Protein AF-J3J836-F1 (afdb_monomer)

Solvent-accessible surface area (backbone atoms only — not comparable to full-atom values): 7538 Å² total; per-residue (Å²): 138,80,75,76,86,68,58,100,62,62,42,84,45,78,67,36,64,58,64,63,92,64,65,77,96,60,75,81,66,76,96,48,50,70,42,76,48,78,46,78,50,77,45,78,44,78,44,99,82,79,45,76,41,80,24,44,34,39,40,37,41,39,30,57,30,91,94,30,63,83,68,48,63,71,52,43,42,52,49,26,51,67,76,47,48,53,73,49,100,42,47,51,72,51,37,34,29,35,97,74,26,31,44,36,43,36,39,25,36,83,90,53,75,88,81,88,75,60,76,52,102,87,89

Nearest PDB structures (foldseek):
  6pkh-assembly1_A-2  TM=4.646E-01  e=4.963E-01  Danio rerio
  5mtw-assembly1_D  TM=1.611E-01  e=7.284E-01  Mycobacterium tuberculosis H37Rv
  8et2-assembly1_A  TM=2.670E-01  e=6.527E+00  Homo sapiens
  6cb8-assembly1_A  TM=1.804E-01  e=6.895E+00  Mus musculus
  7nyd-assembly1_H  TM=1.433E-01  e=9.581E+00  Homo sapiens

pLDDT: mean 78.89, std 15.72, range [28.42, 95.5]

Mean predicted aligned error: 8.15 Å

Foldseek 3Di:
DDDPPPDPFKDWADAAADADPAADPDDQQPPWDKDKDKDWDWDWDQDPVSDTDTWIKIKMWIAGDVVGDFQDSVSLNVVRNHFPYHDDPQKDKIWIQGRGGIMIMITGHDPDDDDDDDRDPVD

Radius of gyration: 15.46 Å; Cα contacts (8 Å, |Δi|>4): 206; chains: 1; bounding box: 34×39×37 Å

Secondary structure (DSSP, 8-state):
-------TT-EEEPPPSS--SS--SS-SSTT--EEEEEEEEEEEEE-TTS-EEEEEEEEEEEEEPTTPPPPPHHHHHHHHHHH----BTTEEEEEEEETTEEEEEEEE-TT--------STT-

Sequence (123 aa):
MALPAHAVDEEPISLPQTAPSQAPSTGFLPGHILNISARLDRTTYETGDDEIEWVTHYYVFVWKGPYGAEITRDDCQQIANTFWAGSADTYTASAVYDLSGCSFDAYYLKDAQHAFYSLDESG

Structure (mmCIF, N/CA/C/O backbone):
data_AF-J3J836-F1
#
_entry.id   AF-J3J836-F1
#
loop_
_atom_site.group_PDB
_atom_site.id
_atom_site.type_symbol
_atom_site.label_atom_id
_atom_site.label_alt_id
_atom_site.label_comp_id
_atom_site.label_asym_id
_atom_site.label_entity_id
_atom_site.label_seq_id
_atom_site.pdbx_PDB_ins_code
_atom_site.Cartn_x
_atom_site.Cartn_y
_atom_site.Cartn_z
_atom_site.occupancy
_atom_site.B_iso_or_equiv
_atom_site.auth_seq_id
_atom_site.auth_comp_id
_atom_site.auth_asym_id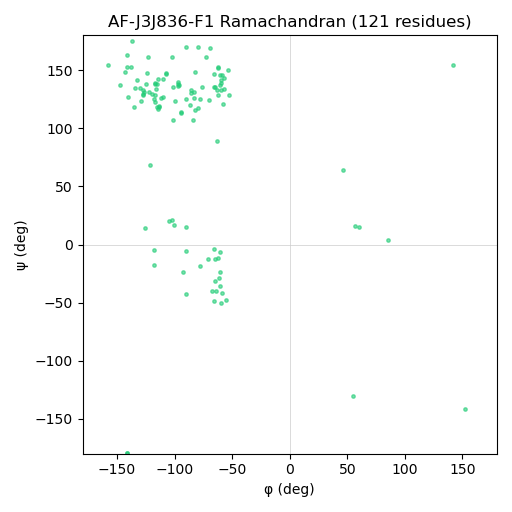
_atom_site.auth_atom_id
_atom_site.pdbx_PDB_model_num
ATOM 1 N N . MET A 1 1 ? 21.244 12.467 -8.783 1.00 30.69 1 MET A N 1
ATOM 2 C CA . MET A 1 1 ? 20.303 11.612 -8.037 1.00 30.69 1 MET A CA 1
ATOM 3 C C . MET A 1 1 ? 19.428 12.526 -7.200 1.00 30.69 1 MET A C 1
ATOM 5 O O . MET A 1 1 ? 19.899 13.038 -6.192 1.00 30.69 1 MET A O 1
ATOM 9 N N . ALA A 1 2 ? 18.228 12.843 -7.679 1.00 28.42 2 ALA A N 1
ATOM 10 C CA . ALA A 1 2 ? 17.228 13.528 -6.871 1.00 28.42 2 ALA A CA 1
ATOM 11 C C . ALA A 1 2 ? 16.337 12.434 -6.283 1.00 28.42 2 ALA A C 1
ATOM 13 O O . ALA A 1 2 ? 15.697 11.705 -7.033 1.00 28.42 2 ALA A O 1
ATOM 14 N N . LEU A 1 3 ? 16.366 12.270 -4.960 1.00 37.69 3 LEU A N 1
ATOM 15 C CA . LEU A 1 3 ? 15.310 11.533 -4.271 1.00 37.69 3 LEU A CA 1
ATOM 16 C C . LEU A 1 3 ? 13.978 12.241 -4.575 1.00 37.69 3 LEU A C 1
ATOM 18 O O . LEU A 1 3 ? 13.986 13.474 -4.703 1.00 37.69 3 LEU A O 1
ATOM 22 N N . PRO A 1 4 ? 12.853 11.511 -4.691 1.00 44.16 4 PRO A N 1
ATOM 23 C CA . PRO A 1 4 ? 11.551 12.153 -4.753 1.00 44.16 4 PRO A CA 1
ATOM 24 C C . PRO A 1 4 ? 11.417 13.084 -3.547 1.00 44.16 4 PRO A C 1
ATOM 26 O O . PRO A 1 4 ? 12.024 12.847 -2.498 1.00 44.16 4 PRO A O 1
ATOM 29 N N . ALA A 1 5 ? 10.663 14.168 -3.702 1.00 40.00 5 ALA A N 1
ATOM 30 C CA . ALA A 1 5 ? 10.348 15.053 -2.593 1.00 40.00 5 ALA A CA 1
ATOM 31 C C . ALA A 1 5 ? 9.536 14.265 -1.556 1.00 40.00 5 ALA A C 1
ATOM 33 O O . ALA A 1 5 ? 8.314 14.225 -1.638 1.00 40.00 5 ALA A O 1
ATOM 34 N N . HIS A 1 6 ? 10.228 13.616 -0.620 1.00 50.88 6 HIS A N 1
ATOM 35 C CA . HIS A 1 6 ? 9.617 13.010 0.548 1.00 50.88 6 HIS A CA 1
ATOM 36 C C . HIS A 1 6 ? 8.882 14.122 1.284 1.00 50.88 6 HIS A C 1
ATOM 38 O O . HIS A 1 6 ? 9.489 15.139 1.651 1.00 50.88 6 HIS A O 1
ATOM 44 N N . ALA A 1 7 ? 7.573 13.961 1.465 1.00 53.94 7 ALA A N 1
ATOM 45 C CA . ALA A 1 7 ? 6.886 14.785 2.441 1.00 53.94 7 ALA A CA 1
ATOM 46 C C . ALA A 1 7 ? 7.583 14.558 3.794 1.00 53.94 7 ALA A C 1
ATOM 48 O O . ALA A 1 7 ? 8.066 13.464 4.077 1.00 53.94 7 ALA A O 1
ATOM 49 N N . VAL A 1 8 ? 7.704 15.609 4.607 1.00 55.53 8 VAL A N 1
ATOM 50 C CA . VAL A 1 8 ? 8.588 15.662 5.793 1.00 55.53 8 VAL A CA 1
ATOM 51 C C . VAL A 1 8 ? 8.259 14.591 6.860 1.00 55.53 8 VAL A C 1
ATOM 53 O O . VAL A 1 8 ? 9.041 14.400 7.785 1.00 55.53 8 VAL A O 1
ATOM 56 N N . ASP A 1 9 ? 7.175 13.833 6.679 1.00 75.25 9 ASP A N 1
ATOM 57 C CA . ASP A 1 9 ? 6.664 12.808 7.591 1.00 75.25 9 ASP A CA 1
ATOM 58 C C . ASP A 1 9 ? 6.460 11.422 6.930 1.00 75.25 9 ASP A C 1
ATOM 60 O O . ASP A 1 9 ? 5.783 10.569 7.500 1.00 75.25 9 ASP A O 1
ATOM 64 N N . GLU A 1 10 ? 7.018 11.181 5.735 1.00 85.12 10 GLU A N 1
ATOM 65 C CA . GLU A 1 10 ? 6.971 9.869 5.070 1.00 85.12 10 GLU A CA 1
ATOM 66 C C . GLU A 1 10 ? 8.123 8.966 5.523 1.00 85.12 10 GLU A C 1
ATOM 68 O O . GLU A 1 10 ? 9.300 9.262 5.297 1.00 85.12 10 GLU A O 1
ATOM 73 N N . GLU A 1 11 ? 7.790 7.817 6.110 1.00 92.25 11 GLU A N 1
ATOM 74 C CA . GLU A 1 11 ? 8.760 6.814 6.531 1.00 92.25 11 GLU A CA 1
ATOM 75 C C . GLU A 1 11 ? 8.626 5.515 5.714 1.00 92.25 11 GLU A C 1
ATOM 77 O O . GLU A 1 11 ? 7.589 4.846 5.775 1.00 92.25 11 GLU A O 1
ATOM 82 N N . PRO A 1 12 ? 9.677 5.095 4.981 1.00 93.19 12 PRO A N 1
ATOM 83 C CA . PRO A 1 12 ? 9.669 3.824 4.267 1.00 93.19 12 PRO A CA 1
ATOM 84 C C . PRO A 1 12 ? 9.477 2.611 5.191 1.00 93.19 12 PRO A C 1
ATOM 86 O O . PRO A 1 12 ? 10.050 2.513 6.287 1.00 93.19 12 PRO A O 1
ATOM 89 N N . ILE A 1 13 ? 8.705 1.644 4.703 1.00 92.12 13 ILE A N 1
ATOM 90 C CA . ILE A 1 13 ? 8.432 0.355 5.345 1.00 92.12 13 ILE A CA 1
ATOM 91 C C . ILE A 1 13 ? 9.122 -0.747 4.541 1.00 92.12 13 ILE A C 1
ATOM 93 O O . ILE A 1 13 ? 9.159 -0.716 3.311 1.00 92.12 13 ILE A O 1
ATOM 97 N N . SER A 1 14 ? 9.666 -1.745 5.236 1.00 90.38 14 SER A N 1
ATOM 98 C CA . SER A 1 14 ? 10.282 -2.896 4.573 1.00 90.38 14 SER A CA 1
ATOM 99 C C . SER A 1 14 ? 9.216 -3.852 4.043 1.00 90.38 14 SER A C 1
ATOM 101 O O . SER A 1 14 ? 8.277 -4.185 4.764 1.00 90.38 14 SER A O 1
ATOM 103 N N . LEU A 1 15 ? 9.379 -4.336 2.812 1.00 86.94 15 LEU A N 1
ATOM 104 C CA . LEU A 1 15 ? 8.466 -5.311 2.219 1.00 86.94 15 LEU A CA 1
ATOM 105 C C . LEU A 1 15 ? 8.992 -6.747 2.364 1.00 86.94 15 LEU A C 1
ATOM 107 O O . LEU A 1 15 ? 10.177 -6.993 2.116 1.00 86.94 15 LEU A O 1
ATOM 111 N N . PRO A 1 16 ? 8.135 -7.715 2.729 1.00 81.31 16 PRO A N 1
ATOM 112 C CA . PRO A 1 16 ? 8.503 -9.126 2.711 1.00 81.31 16 PRO A CA 1
ATOM 113 C C . PRO A 1 16 ? 8.755 -9.618 1.276 1.00 81.31 16 PRO A C 1
ATOM 115 O O . PRO A 1 16 ? 7.965 -9.394 0.359 1.00 81.31 16 PRO A O 1
ATOM 118 N N . GLN A 1 17 ? 9.839 -10.372 1.080 1.00 78.62 17 GLN A N 1
ATOM 119 C CA . GLN A 1 17 ? 10.174 -10.946 -0.233 1.00 78.62 17 GLN A CA 1
ATOM 120 C C . GLN A 1 17 ? 9.339 -12.184 -0.593 1.00 78.62 17 GLN A C 1
ATOM 122 O O . GLN A 1 17 ? 9.266 -12.559 -1.764 1.00 78.62 17 GLN A O 1
ATOM 127 N N . THR A 1 18 ? 8.715 -12.813 0.406 1.00 72.44 18 THR A N 1
ATOM 128 C CA . THR A 1 18 ? 7.964 -14.067 0.264 1.00 72.44 18 THR A CA 1
ATOM 129 C C . THR A 1 18 ? 6.555 -13.879 0.797 1.00 72.44 18 THR A C 1
ATOM 131 O O . THR A 1 18 ? 6.387 -13.272 1.854 1.00 72.44 18 THR A O 1
ATOM 134 N N . ALA A 1 19 ? 5.563 -14.418 0.085 1.00 69.56 19 ALA A N 1
ATOM 135 C CA . ALA A 1 19 ? 4.182 -14.405 0.546 1.00 69.56 19 ALA A CA 1
ATOM 136 C C . ALA A 1 19 ? 4.043 -15.136 1.892 1.00 69.56 19 ALA A C 1
ATOM 138 O O . ALA A 1 19 ? 4.667 -16.191 2.071 1.00 69.56 19 ALA A O 1
ATOM 139 N N . PRO A 1 20 ? 3.248 -14.605 2.83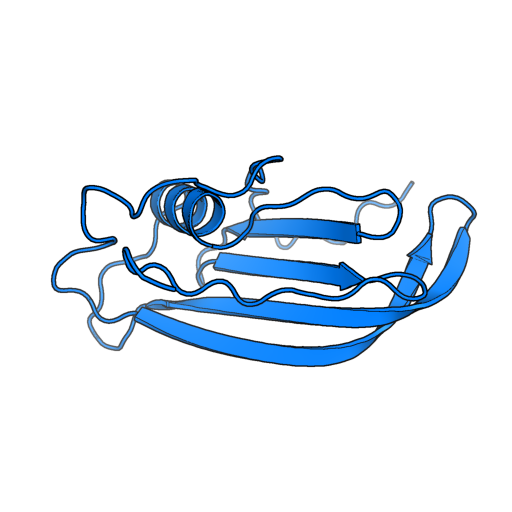8 1.00 66.38 20 PRO A N 1
ATOM 140 C CA . PRO A 1 20 ? 2.928 -15.335 4.052 1.00 66.38 20 PRO A CA 1
ATOM 141 C C . PRO A 1 20 ? 2.226 -16.647 3.686 1.00 66.38 20 PRO A C 1
ATOM 143 O O . PRO A 1 20 ? 1.322 -16.680 2.856 1.00 66.38 20 PRO A O 1
ATOM 146 N N . SER A 1 21 ? 2.668 -17.746 4.297 1.00 68.38 21 SER A N 1
ATOM 147 C CA . SER A 1 21 ? 2.111 -19.084 4.061 1.00 68.38 21 SER A CA 1
ATOM 148 C C . SER A 1 21 ? 0.957 -19.435 5.002 1.00 68.38 21 SER A C 1
ATOM 150 O O . SER A 1 21 ? 0.365 -20.504 4.873 1.00 68.38 21 SER A O 1
ATOM 152 N N . GLN A 1 22 ? 0.669 -18.569 5.975 1.00 65.81 22 GLN A N 1
ATOM 153 C CA . GLN A 1 22 ? -0.372 -18.748 6.980 1.00 65.81 22 GLN A CA 1
ATOM 154 C C . GLN A 1 22 ? -1.038 -17.408 7.279 1.00 65.81 22 GLN A C 1
ATOM 156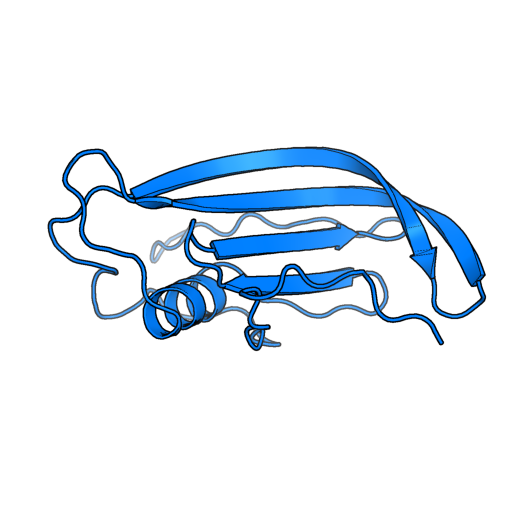 O O . GLN A 1 22 ? -0.387 -16.361 7.242 1.00 65.81 22 GLN A O 1
ATOM 161 N N . ALA A 1 23 ? -2.327 -17.455 7.614 1.00 67.06 23 ALA A N 1
ATOM 162 C CA . ALA A 1 23 ? -3.049 -16.288 8.093 1.00 67.06 23 ALA A CA 1
ATOM 163 C C . ALA A 1 23 ? -2.418 -15.753 9.399 1.00 67.06 23 ALA A C 1
ATOM 165 O O . ALA A 1 23 ? -1.943 -16.547 10.221 1.00 67.06 23 ALA A O 1
ATOM 166 N N . PRO A 1 24 ? -2.426 -14.428 9.634 1.00 62.91 24 PRO A N 1
ATOM 167 C CA . PRO A 1 24 ? -1.934 -13.856 10.883 1.00 62.91 24 PRO A CA 1
ATOM 168 C C . PRO A 1 24 ? -2.670 -14.436 12.097 1.00 62.91 24 PRO A C 1
ATOM 170 O O . PRO A 1 24 ? -3.898 -14.486 12.127 1.00 62.91 24 PRO A O 1
ATOM 173 N N . SER A 1 25 ? -1.928 -14.831 13.137 1.00 62.62 25 SER A N 1
ATOM 174 C CA . SER A 1 25 ? -2.509 -15.403 14.363 1.00 62.62 25 SER A CA 1
ATOM 175 C C . SER A 1 25 ? -3.255 -14.382 15.233 1.00 62.62 25 SER A C 1
ATOM 177 O O . SER A 1 25 ? -3.957 -14.766 16.166 1.00 62.62 25 SER A O 1
ATOM 179 N N . THR A 1 26 ? -3.093 -13.088 14.950 1.00 67.06 26 THR A N 1
ATOM 180 C CA . THR A 1 26 ? -3.712 -11.984 15.687 1.00 67.06 26 THR A CA 1
ATOM 181 C C . THR A 1 26 ? -4.388 -11.042 14.701 1.00 67.06 26 THR A C 1
ATOM 183 O O . THR A 1 26 ? -3.803 -10.684 13.681 1.00 67.06 26 THR A O 1
ATOM 186 N N . GLY A 1 27 ? -5.617 -10.628 15.017 1.00 65.44 27 GLY A N 1
ATOM 187 C CA . GLY A 1 27 ? -6.319 -9.611 14.243 1.00 65.44 27 GLY A CA 1
ATOM 188 C C . GLY A 1 27 ? -5.574 -8.281 14.299 1.00 65.44 27 GLY A C 1
ATOM 189 O O . GLY A 1 27 ? -5.164 -7.835 15.369 1.00 65.44 27 GLY A O 1
ATOM 190 N N . PHE A 1 28 ? -5.408 -7.655 13.142 1.00 70.44 28 PHE A N 1
ATOM 191 C CA . PHE A 1 28 ? -4.811 -6.337 13.034 1.00 70.44 28 PHE A CA 1
ATOM 192 C C . PHE A 1 28 ? -5.755 -5.274 13.614 1.00 70.44 28 PHE A C 1
ATOM 194 O O . PHE A 1 28 ? -6.912 -5.206 13.200 1.00 70.44 28 PHE A O 1
ATOM 201 N N . LEU A 1 29 ? -5.278 -4.476 14.578 1.00 75.19 29 LEU A N 1
ATOM 202 C CA . LEU A 1 29 ? -6.049 -3.415 15.250 1.00 75.19 29 LEU A CA 1
ATOM 203 C C . LEU A 1 29 ? -7.463 -3.868 15.692 1.00 75.19 29 LEU A C 1
ATOM 205 O O . LEU A 1 29 ? -8.478 -3.355 15.207 1.00 75.19 29 LEU A O 1
ATOM 209 N N . PRO A 1 30 ? -7.566 -4.843 16.618 1.00 76.31 30 PRO A N 1
ATOM 210 C CA . PRO A 1 30 ? -8.837 -5.468 16.961 1.00 76.31 30 PRO A CA 1
ATOM 211 C C . PRO A 1 30 ? -9.828 -4.453 17.546 1.00 76.31 30 PRO A C 1
ATOM 213 O O . PRO A 1 30 ? -9.529 -3.746 18.504 1.00 76.31 30 PRO A O 1
ATOM 216 N N . GLY A 1 31 ? -11.038 -4.417 16.984 1.00 80.44 31 GLY A N 1
ATOM 217 C CA . GLY A 1 31 ? -12.100 -3.500 17.412 1.00 80.44 31 GLY A CA 1
ATOM 218 C C . GLY A 1 31 ? -12.049 -2.111 16.768 1.00 80.44 31 GLY A C 1
ATOM 219 O O . GLY A 1 31 ? -12.888 -1.271 17.094 1.00 80.44 31 GLY A O 1
ATOM 220 N N . HIS A 1 32 ? -11.120 -1.868 15.840 1.00 83.56 32 HIS A N 1
ATOM 221 C CA . HIS A 1 32 ? -11.038 -0.621 15.085 1.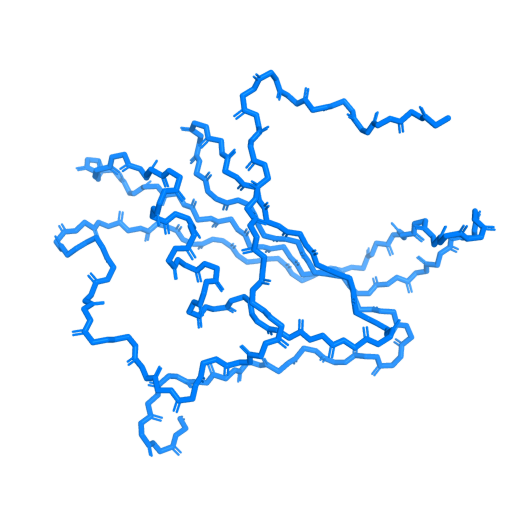00 83.56 32 HIS A CA 1
ATOM 222 C C . HIS A 1 32 ? -11.481 -0.802 13.633 1.00 83.56 32 HIS A C 1
ATOM 224 O O . HIS A 1 32 ? -11.293 -1.851 13.022 1.00 83.56 32 HIS A O 1
ATOM 230 N N . ILE A 1 33 ? -12.089 0.248 13.079 1.00 85.44 33 ILE A N 1
ATOM 231 C CA . ILE A 1 33 ? -12.454 0.302 11.664 1.00 85.44 33 ILE A CA 1
ATOM 232 C C . ILE A 1 33 ? -11.248 0.808 10.884 1.00 85.44 33 ILE A C 1
ATOM 234 O O . ILE A 1 33 ? -10.666 1.837 11.233 1.00 85.44 33 ILE A O 1
ATOM 238 N N . LEU A 1 34 ? -10.938 0.116 9.794 1.00 87.56 34 LEU A N 1
ATOM 239 C CA . LEU A 1 34 ? -9.966 0.539 8.800 1.00 87.56 34 LEU A CA 1
ATOM 240 C C . LEU A 1 34 ? -10.682 0.740 7.476 1.00 87.56 34 LEU A C 1
ATOM 242 O O . LEU A 1 34 ? -11.538 -0.057 7.091 1.00 87.56 34 LEU A O 1
ATOM 246 N N . ASN A 1 35 ? -10.323 1.811 6.789 1.00 91.69 35 ASN A N 1
ATOM 247 C CA . ASN A 1 35 ? -10.709 2.034 5.414 1.00 91.69 35 ASN A CA 1
ATOM 248 C C . ASN A 1 35 ? -9.567 1.591 4.510 1.00 91.69 35 ASN A C 1
ATOM 250 O O . ASN A 1 35 ? -8.398 1.848 4.800 1.00 91.69 35 ASN A O 1
ATOM 254 N N . ILE A 1 36 ? -9.929 0.952 3.404 1.00 91.81 36 ILE A N 1
ATOM 255 C CA . ILE A 1 36 ? -8.992 0.535 2.371 1.00 91.81 36 ILE A CA 1
ATOM 256 C C . ILE A 1 36 ? -9.513 1.078 1.048 1.00 91.81 36 ILE A C 1
ATOM 258 O O . ILE A 1 36 ? -10.678 0.874 0.699 1.00 91.81 36 ILE A O 1
ATOM 262 N N . SER A 1 37 ? -8.644 1.755 0.307 1.00 94.31 37 SER A N 1
ATOM 263 C CA . SER A 1 37 ? -8.871 2.079 -1.098 1.00 94.31 37 SER A CA 1
ATOM 264 C C . SER A 1 37 ? -7.839 1.357 -1.938 1.00 94.31 37 SER A C 1
ATOM 266 O O . SER A 1 37 ? -6.669 1.307 -1.568 1.00 94.31 37 SER A O 1
ATOM 268 N N . ALA A 1 38 ? -8.288 0.809 -3.058 1.00 92.75 38 ALA A N 1
ATOM 269 C CA . ALA A 1 38 ? -7.442 0.131 -4.017 1.00 92.75 38 ALA A CA 1
ATOM 270 C C . ALA A 1 38 ? -7.693 0.733 -5.399 1.00 92.75 38 ALA A C 1
ATOM 272 O O . ALA A 1 38 ? -8.845 0.922 -5.803 1.00 92.75 38 ALA A O 1
ATOM 273 N N . ARG A 1 39 ? -6.616 1.039 -6.118 1.00 92.69 39 ARG A N 1
ATOM 274 C CA . ARG A 1 39 ? -6.649 1.548 -7.486 1.00 92.69 39 ARG A CA 1
ATOM 275 C C . ARG A 1 39 ? -5.746 0.689 -8.351 1.00 92.69 39 ARG A C 1
ATOM 277 O O . ARG A 1 39 ? -4.584 0.492 -8.022 1.00 92.69 39 ARG A O 1
ATOM 284 N N . LEU A 1 40 ? -6.296 0.221 -9.465 1.00 89.75 40 LEU A N 1
ATOM 285 C CA . LEU A 1 40 ? -5.544 -0.403 -10.543 1.00 89.75 40 LEU A CA 1
ATOM 286 C C . LEU A 1 40 ? -5.659 0.493 -11.773 1.00 89.75 40 LEU A C 1
ATOM 288 O O . LEU A 1 40 ? -6.763 0.709 -12.278 1.00 89.75 40 LEU A O 1
ATOM 292 N N . ASP A 1 41 ? -4.540 1.032 -12.233 1.00 91.81 41 ASP A N 1
ATOM 293 C CA . ASP A 1 41 ? -4.477 1.876 -13.418 1.00 91.81 41 ASP A CA 1
ATOM 294 C C . ASP A 1 41 ? -3.214 1.609 -14.243 1.00 91.81 41 ASP A C 1
ATOM 296 O O . ASP A 1 41 ? -2.422 0.703 -13.971 1.00 91.81 41 ASP A O 1
ATOM 300 N N . ARG A 1 42 ? -3.082 2.351 -15.345 1.00 90.25 42 ARG A N 1
ATOM 301 C CA . ARG A 1 42 ? -1.916 2.295 -16.219 1.00 90.25 42 ARG A CA 1
ATOM 302 C C . ARG A 1 42 ? -1.162 3.607 -16.101 1.00 90.25 42 ARG A C 1
ATOM 304 O O . ARG A 1 42 ? -1.746 4.665 -16.331 1.00 90.25 42 ARG A O 1
ATOM 311 N N . THR A 1 43 ? 0.123 3.527 -15.789 1.00 90.81 43 THR A N 1
ATOM 312 C CA . THR A 1 43 ? 0.987 4.698 -15.604 1.00 90.81 43 THR A CA 1
ATOM 313 C C . THR A 1 43 ? 2.338 4.488 -16.278 1.00 90.81 43 THR A C 1
ATOM 315 O O . THR A 1 43 ? 2.615 3.420 -16.827 1.00 90.81 43 THR A O 1
ATOM 318 N N . THR A 1 44 ? 3.169 5.521 -16.262 1.00 89.69 44 THR A N 1
ATOM 319 C CA . THR A 1 44 ? 4.565 5.456 -16.685 1.00 89.69 44 THR A CA 1
ATOM 320 C C . THR A 1 44 ? 5.474 5.245 -15.482 1.00 89.69 44 THR A C 1
ATOM 322 O O . THR A 1 44 ? 5.293 5.911 -14.463 1.00 89.69 44 THR A O 1
ATOM 325 N N . TYR A 1 45 ? 6.463 4.367 -15.611 1.00 86.06 45 TYR A N 1
ATOM 326 C CA . TYR A 1 45 ? 7.476 4.120 -14.588 1.00 86.06 45 TYR A CA 1
ATOM 327 C C . TYR A 1 45 ? 8.869 4.276 -15.195 1.00 86.06 45 TYR A C 1
ATOM 329 O O . TYR A 1 45 ? 9.136 3.751 -16.276 1.00 86.06 45 TYR A O 1
ATOM 337 N N . GLU A 1 46 ? 9.729 5.032 -14.515 1.00 86.06 46 GLU A N 1
ATOM 338 C CA . GLU A 1 46 ? 11.129 5.207 -14.896 1.00 86.06 46 GLU A CA 1
ATOM 339 C C . GLU A 1 46 ? 11.929 4.015 -14.373 1.00 86.06 46 GLU A C 1
ATOM 341 O O . GLU A 1 46 ? 11.993 3.754 -13.170 1.00 86.06 46 GLU A O 1
ATOM 346 N N . THR A 1 47 ? 12.481 3.244 -15.300 1.00 76.25 47 THR A N 1
ATOM 347 C CA . THR A 1 47 ? 13.334 2.099 -14.991 1.00 76.25 47 THR A CA 1
ATOM 348 C C . THR A 1 47 ? 14.753 2.565 -14.651 1.00 76.25 47 THR A C 1
ATOM 350 O O . THR A 1 47 ? 15.107 3.726 -14.840 1.00 76.25 47 THR A O 1
ATOM 353 N N . GLY A 1 48 ? 15.596 1.656 -14.155 1.00 71.00 48 GLY A N 1
ATOM 354 C CA . GLY A 1 48 ? 16.974 1.983 -13.763 1.00 71.00 48 GLY A CA 1
ATOM 355 C C . GLY A 1 48 ? 17.886 2.488 -14.893 1.00 71.00 48 GLY A C 1
ATOM 356 O O . GLY A 1 48 ? 18.959 3.001 -14.588 1.00 71.00 48 GLY A O 1
ATOM 357 N N . ASP A 1 49 ? 17.463 2.368 -16.156 1.00 75.81 49 ASP A N 1
ATOM 358 C CA . ASP A 1 49 ? 18.203 2.810 -17.346 1.00 75.81 49 ASP A CA 1
ATOM 359 C C . ASP A 1 49 ? 17.672 4.149 -17.919 1.00 75.81 49 ASP A C 1
ATOM 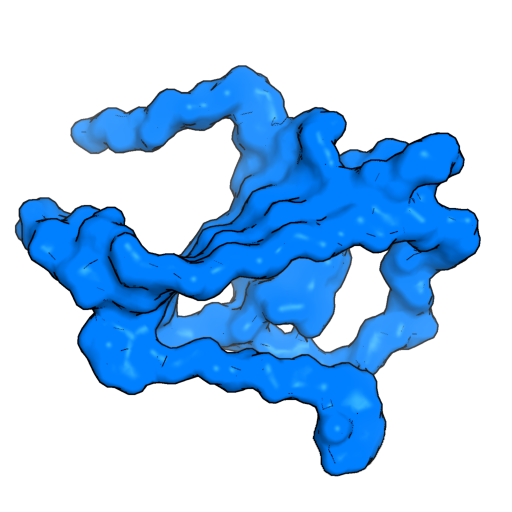361 O O . ASP A 1 49 ? 17.869 4.438 -19.100 1.00 75.81 49 ASP A O 1
ATOM 365 N N . ASP A 1 50 ? 16.968 4.955 -17.109 1.00 76.06 50 ASP A N 1
ATOM 366 C CA . ASP A 1 50 ? 16.254 6.188 -17.509 1.00 76.06 50 ASP A CA 1
ATOM 367 C C . ASP A 1 50 ? 15.202 5.955 -18.628 1.00 76.06 50 ASP A C 1
ATOM 369 O O . ASP A 1 50 ? 14.730 6.886 -19.291 1.00 76.06 50 ASP A O 1
ATOM 373 N N . GLU A 1 51 ? 14.812 4.698 -18.865 1.00 83.19 51 GLU A N 1
ATOM 374 C CA . GLU A 1 51 ? 13.765 4.330 -19.817 1.00 83.19 51 GLU A CA 1
ATOM 375 C C . GLU A 1 51 ? 12.390 4.416 -19.148 1.00 83.19 51 GLU A C 1
ATOM 377 O O . GLU A 1 51 ? 12.170 3.860 -18.069 1.00 83.19 51 GLU A O 1
ATOM 382 N N . ILE A 1 52 ? 11.453 5.100 -19.809 1.00 85.31 52 ILE A N 1
ATOM 383 C CA . ILE A 1 52 ? 10.069 5.245 -19.357 1.00 85.31 52 ILE A CA 1
ATOM 384 C C . ILE A 1 52 ? 9.212 4.159 -20.007 1.00 85.31 52 ILE A C 1
ATOM 386 O O . ILE A 1 52 ? 8.946 4.205 -21.211 1.00 85.31 52 ILE A O 1
ATOM 390 N N . GLU A 1 53 ? 8.707 3.230 -19.200 1.00 87.31 53 GLU A N 1
ATOM 391 C CA . GLU A 1 53 ? 7.815 2.165 -19.657 1.00 87.31 53 GLU A CA 1
ATOM 392 C C . GLU A 1 53 ? 6.368 2.387 -19.200 1.00 87.31 53 GLU A C 1
ATOM 394 O O . GLU A 1 53 ? 6.100 2.910 -18.116 1.00 87.31 53 GLU A O 1
ATOM 399 N N . TRP A 1 54 ? 5.409 1.943 -20.020 1.00 89.19 54 TRP A N 1
ATOM 400 C CA . TRP A 1 54 ? 4.009 1.839 -19.608 1.00 89.19 54 TRP A CA 1
ATOM 401 C C . TRP A 1 54 ? 3.798 0.575 -18.786 1.00 89.19 54 TRP A C 1
ATOM 403 O O . TRP A 1 54 ? 3.897 -0.531 -19.317 1.00 89.19 54 TRP A O 1
ATOM 413 N N . VAL A 1 55 ? 3.398 0.745 -17.533 1.00 88.62 55 VAL A N 1
ATOM 414 C CA . VAL A 1 55 ? 3.237 -0.343 -16.567 1.00 88.62 55 VAL A CA 1
ATOM 415 C C . VAL A 1 55 ? 1.822 -0.382 -16.010 1.00 88.62 55 VAL A C 1
ATOM 417 O O . VAL A 1 55 ? 1.077 0.602 -16.073 1.00 88.62 55 VAL A O 1
ATOM 420 N N . THR A 1 56 ? 1.455 -1.528 -15.447 1.00 90.19 56 THR A N 1
ATOM 421 C CA . THR A 1 56 ? 0.269 -1.609 -14.592 1.00 90.19 56 THR A CA 1
ATOM 422 C C . THR A 1 56 ? 0.667 -1.168 -13.189 1.00 90.19 56 THR A C 1
ATOM 424 O O . THR A 1 56 ? 1.622 -1.703 -12.625 1.00 90.19 56 THR A O 1
ATOM 427 N N . HIS A 1 57 ? -0.049 -0.194 -12.636 1.00 91.12 57 HIS A N 1
ATOM 428 C CA . HIS A 1 57 ? 0.172 0.327 -11.291 1.00 91.12 57 HIS A CA 1
ATOM 429 C C . HIS A 1 57 ? -0.975 -0.092 -10.388 1.00 91.12 57 HIS A C 1
ATOM 431 O O . HIS A 1 57 ? -2.150 0.101 -10.704 1.00 91.12 57 HIS A O 1
ATOM 437 N N . TYR A 1 58 ? -0.612 -0.709 -9.272 1.00 90.38 58 TYR A N 1
ATOM 438 C CA . TYR A 1 58 ? -1.527 -1.041 -8.202 1.00 90.38 58 TYR A CA 1
ATOM 439 C C . TYR A 1 58 ? -1.158 -0.221 -6.973 1.00 90.38 58 TYR A C 1
ATOM 441 O O . TYR A 1 58 ? -0.053 -0.340 -6.445 1.00 90.38 58 TYR A O 1
ATOM 449 N N . TYR A 1 59 ? -2.098 0.613 -6.544 1.00 92.50 59 TYR A N 1
ATOM 450 C CA . TYR A 1 59 ? -1.966 1.463 -5.374 1.00 92.50 59 TYR A CA 1
ATOM 451 C C . TYR A 1 59 ? -3.009 1.071 -4.338 1.00 92.50 59 TYR A C 1
ATOM 453 O O . TYR A 1 59 ? -4.205 1.006 -4.645 1.00 92.50 59 TYR A O 1
ATOM 461 N N . VAL A 1 60 ? -2.565 0.841 -3.107 1.00 93.94 60 VAL A N 1
ATOM 462 C CA . VAL A 1 60 ? -3.442 0.633 -1.958 1.00 93.94 60 VAL A CA 1
ATOM 463 C C . VAL A 1 60 ? -3.123 1.658 -0.890 1.00 93.94 60 VAL A C 1
ATOM 465 O O . VAL A 1 60 ? -1.975 1.832 -0.499 1.00 93.94 60 VAL A O 1
ATOM 468 N N . PHE A 1 61 ? -4.169 2.300 -0.385 1.00 95.31 61 PHE A N 1
ATOM 469 C CA . PHE A 1 61 ? -4.075 3.183 0.766 1.00 95.31 61 PHE A CA 1
ATOM 470 C C . PHE A 1 61 ? -4.957 2.660 1.889 1.00 95.31 61 PHE A C 1
ATOM 472 O O . PHE A 1 61 ? -6.140 2.371 1.669 1.00 95.31 61 PHE A O 1
ATOM 479 N N . VAL A 1 62 ? -4.377 2.541 3.081 1.00 93.50 62 VAL A N 1
ATOM 480 C CA . VAL A 1 62 ? -5.054 2.100 4.302 1.00 93.50 62 VAL A CA 1
ATOM 481 C C . VAL A 1 62 ? -5.018 3.227 5.320 1.00 93.50 62 VAL A C 1
ATOM 483 O O . VAL A 1 62 ? -3.945 3.707 5.674 1.00 93.50 62 VAL A O 1
ATOM 486 N N . TRP A 1 63 ? -6.184 3.626 5.823 1.00 93.62 63 TRP A N 1
ATOM 487 C CA . TRP A 1 63 ? -6.299 4.674 6.837 1.00 93.62 63 TRP A CA 1
ATOM 488 C C . TRP A 1 63 ? -7.371 4.338 7.867 1.00 93.62 63 TRP A C 1
ATOM 490 O O . TRP A 1 63 ? -8.234 3.480 7.662 1.00 93.62 63 TRP A O 1
ATOM 500 N N . LYS A 1 64 ? -7.333 5.027 9.007 1.00 91.94 64 LYS A N 1
ATOM 501 C CA . LYS A 1 64 ? -8.304 4.797 10.077 1.00 91.94 64 LYS A CA 1
ATOM 502 C C . LYS A 1 64 ? -9.727 5.190 9.667 1.00 91.94 64 LYS A C 1
ATOM 504 O O . LYS A 1 64 ? -9.962 6.158 8.939 1.00 91.94 64 LYS A O 1
ATOM 509 N N . GLY A 1 65 ? -10.699 4.454 10.192 1.00 88.69 65 GLY A N 1
ATOM 5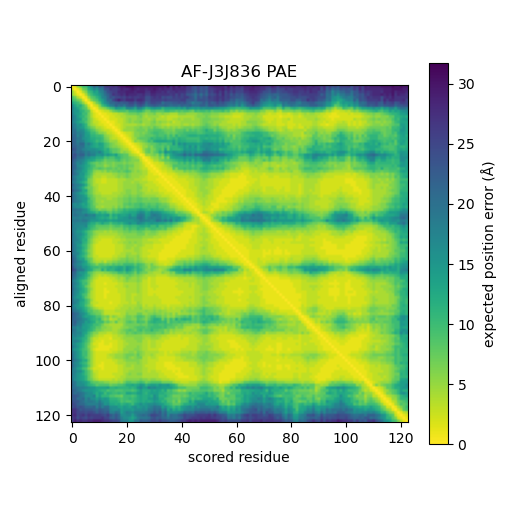10 C CA . GLY A 1 65 ? -12.110 4.820 10.160 1.00 88.69 65 GLY A CA 1
ATOM 511 C C . GLY A 1 65 ? -12.443 6.027 11.044 1.00 88.69 65 GLY A C 1
ATOM 512 O O . GLY A 1 65 ? -11.635 6.434 11.886 1.00 88.69 65 GLY A O 1
ATOM 513 N N . PRO A 1 66 ? -13.660 6.589 10.915 1.00 82.25 66 PRO A N 1
ATOM 514 C CA . PRO A 1 66 ? -14.176 7.546 11.887 1.00 82.25 66 PRO A CA 1
ATOM 515 C C . PRO A 1 66 ? -14.094 6.968 13.305 1.00 82.25 66 PRO A C 1
ATOM 517 O O . PRO A 1 66 ? -14.548 5.850 13.540 1.00 82.25 66 PRO A O 1
ATOM 520 N N . TYR A 1 67 ? -13.513 7.728 14.238 1.00 78.38 67 TYR A N 1
ATOM 521 C CA . TYR A 1 67 ? -13.280 7.309 15.631 1.00 78.38 67 TYR A CA 1
ATOM 522 C C . TYR A 1 67 ? -12.377 6.067 15.803 1.00 78.38 67 TYR A C 1
ATOM 524 O O . TYR A 1 67 ? -12.348 5.477 16.882 1.00 78.38 67 TYR A O 1
ATOM 532 N N . GLY A 1 68 ? -11.641 5.665 14.760 1.00 78.31 68 GLY A N 1
ATOM 533 C CA . GLY A 1 68 ? -10.640 4.599 14.831 1.00 78.31 68 GLY A CA 1
ATOM 534 C C . GLY A 1 68 ? -9.373 5.027 15.576 1.00 78.31 68 GLY A C 1
ATOM 535 O O . GLY A 1 68 ? -9.109 6.222 15.737 1.00 78.31 68 GLY A O 1
ATOM 536 N N . ALA A 1 69 ? -8.587 4.044 16.021 1.00 82.94 69 ALA A N 1
ATOM 537 C CA . ALA A 1 69 ? -7.240 4.292 16.526 1.00 82.94 69 ALA A CA 1
ATOM 538 C C . ALA A 1 69 ? -6.345 4.873 15.423 1.00 82.94 69 ALA A C 1
ATOM 540 O O . ALA A 1 69 ? -6.570 4.621 14.236 1.00 82.94 69 ALA A O 1
ATOM 541 N N . GLU A 1 70 ? -5.342 5.656 15.822 1.00 87.12 70 GLU A N 1
ATOM 542 C CA . GLU A 1 70 ? -4.275 6.037 14.898 1.00 87.12 70 GLU A CA 1
ATOM 543 C C . GLU A 1 70 ? -3.557 4.781 14.413 1.00 87.12 70 GLU A C 1
ATOM 545 O O . GLU A 1 70 ? -3.274 3.882 15.205 1.00 87.12 70 GLU A O 1
ATOM 550 N N . ILE A 1 71 ? -3.272 4.736 13.115 1.00 90.19 71 ILE A N 1
ATOM 551 C CA . ILE A 1 71 ? -2.409 3.706 12.551 1.00 90.19 71 ILE A CA 1
ATOM 552 C C . ILE A 1 71 ? -0.977 4.107 12.878 1.00 90.19 71 ILE A C 1
ATOM 554 O O . ILE A 1 71 ? -0.566 5.225 12.578 1.00 90.19 71 ILE A O 1
ATOM 558 N N . THR A 1 72 ? -0.228 3.211 13.509 1.00 91.50 72 THR A N 1
ATOM 559 C CA . THR A 1 72 ? 1.200 3.415 13.746 1.00 91.50 72 THR A CA 1
ATOM 560 C C . THR A 1 72 ? 2.033 2.868 12.590 1.00 91.50 72 THR A C 1
ATOM 562 O O . THR A 1 72 ? 1.569 2.109 11.738 1.00 91.50 72 THR A O 1
ATOM 565 N N . ARG A 1 73 ? 3.324 3.185 12.589 1.00 92.69 73 ARG A N 1
ATOM 566 C CA . ARG A 1 73 ? 4.259 2.562 11.655 1.00 92.69 73 ARG A CA 1
ATOM 567 C C . ARG A 1 73 ? 4.310 1.036 11.792 1.00 92.69 73 ARG A C 1
ATOM 569 O O . ARG A 1 73 ? 4.348 0.330 10.785 1.00 92.69 73 ARG A O 1
ATOM 576 N N . ASP A 1 74 ? 4.311 0.530 13.024 1.00 90.81 74 ASP A N 1
ATOM 577 C CA . ASP A 1 74 ? 4.339 -0.912 13.301 1.00 90.81 74 ASP A CA 1
ATOM 578 C C . ASP A 1 74 ? 3.069 -1.595 12.793 1.00 90.81 74 ASP A C 1
ATOM 580 O O . ASP A 1 74 ? 3.098 -2.743 12.339 1.00 90.81 74 ASP A O 1
ATOM 584 N N . ASP A 1 75 ? 1.958 -0.863 12.810 1.00 89.94 75 ASP A N 1
ATOM 585 C CA . ASP A 1 75 ? 0.715 -1.309 12.217 1.00 89.94 75 ASP A CA 1
ATOM 586 C C . ASP A 1 75 ? 0.860 -1.429 10.683 1.00 89.94 75 ASP A C 1
ATOM 588 O O . ASP A 1 75 ? 0.600 -2.486 10.100 1.00 89.94 75 ASP A O 1
ATOM 592 N N . CYS A 1 76 ? 1.394 -0.409 10.007 1.00 91.56 76 CYS A N 1
ATOM 593 C CA . CYS A 1 76 ? 1.659 -0.503 8.569 1.00 91.56 76 CYS A CA 1
ATOM 594 C C . CYS A 1 76 ? 2.643 -1.628 8.202 1.00 91.56 76 CYS A C 1
ATOM 596 O O . CYS A 1 76 ? 2.456 -2.298 7.185 1.00 91.56 76 CYS A O 1
ATOM 598 N N . GLN A 1 77 ? 3.651 -1.892 9.039 1.00 90.69 77 GLN A N 1
ATOM 599 C CA . GLN A 1 77 ? 4.578 -3.009 8.840 1.00 90.69 77 GLN A CA 1
ATOM 600 C C . GLN A 1 77 ? 3.867 -4.368 8.930 1.00 90.69 77 GLN A C 1
ATOM 602 O O . GLN A 1 77 ? 4.154 -5.265 8.138 1.00 90.69 77 GLN A O 1
ATOM 607 N N . GLN A 1 78 ? 2.920 -4.535 9.857 1.00 86.75 78 GLN A N 1
ATOM 608 C CA . GLN A 1 78 ? 2.118 -5.759 9.956 1.00 86.75 78 GLN A CA 1
ATOM 609 C C . GLN A 1 78 ? 1.182 -5.943 8.754 1.00 86.75 78 GLN A C 1
ATOM 611 O O . GLN A 1 78 ? 1.068 -7.063 8.248 1.00 86.75 78 GLN A O 1
ATOM 616 N N . ILE A 1 79 ? 0.564 -4.863 8.254 1.00 86.50 79 ILE A N 1
ATOM 617 C CA . ILE A 1 79 ? -0.221 -4.903 7.007 1.00 86.50 79 ILE A CA 1
ATOM 618 C C . ILE A 1 79 ? 0.675 -5.339 5.845 1.00 86.50 79 ILE A C 1
ATOM 620 O O . ILE A 1 79 ? 0.320 -6.278 5.135 1.00 86.50 79 ILE A O 1
ATOM 624 N N . ALA A 1 80 ? 1.845 -4.711 5.679 1.00 87.06 80 ALA A N 1
ATOM 625 C CA . ALA A 1 80 ? 2.802 -5.045 4.623 1.00 87.06 80 ALA A CA 1
ATOM 626 C C . ALA A 1 80 ? 3.182 -6.532 4.660 1.00 87.06 80 ALA A C 1
ATOM 628 O O . ALA A 1 80 ? 3.099 -7.229 3.653 1.00 87.06 80 ALA A O 1
ATOM 629 N N . ASN A 1 81 ? 3.518 -7.032 5.852 1.00 83.31 81 ASN A N 1
ATOM 630 C CA . ASN A 1 81 ? 3.898 -8.426 6.075 1.00 83.31 81 ASN A CA 1
ATOM 631 C C . ASN A 1 81 ? 2.788 -9.422 5.717 1.00 83.31 81 ASN A C 1
ATOM 633 O O . ASN A 1 81 ? 3.080 -10.559 5.352 1.00 83.31 81 ASN A O 1
ATOM 637 N N . THR A 1 82 ? 1.530 -9.002 5.839 1.00 77.56 82 THR A N 1
ATOM 638 C CA . THR A 1 82 ? 0.361 -9.856 5.617 1.00 77.56 82 THR A CA 1
ATOM 639 C C . THR A 1 82 ? -0.118 -9.816 4.167 1.00 77.56 82 THR A C 1
ATOM 641 O O . THR A 1 82 ? -0.469 -10.849 3.606 1.00 77.56 82 THR A O 1
ATOM 644 N N . PHE A 1 83 ? -0.160 -8.628 3.565 1.00 75.56 83 PHE A N 1
ATOM 645 C CA . PHE A 1 83 ? -0.874 -8.394 2.306 1.00 75.56 83 PHE A CA 1
ATOM 646 C C . PHE A 1 83 ? 0.026 -7.952 1.153 1.00 75.56 83 PHE A C 1
ATOM 648 O O . PHE A 1 83 ? -0.396 -8.026 0.002 1.00 75.56 83 PHE A O 1
ATOM 655 N N . TRP A 1 84 ? 1.244 -7.483 1.433 1.00 80.44 84 TRP A N 1
ATOM 656 C CA . TRP A 1 84 ? 2.105 -6.844 0.439 1.00 80.44 84 TRP A CA 1
ATOM 657 C C . TRP A 1 84 ? 3.435 -7.574 0.298 1.00 80.44 84 TRP A C 1
ATOM 659 O O . TRP A 1 84 ? 4.496 -7.086 0.684 1.00 80.44 84 TRP A O 1
ATOM 669 N N . ALA A 1 85 ? 3.359 -8.783 -0.249 1.00 72.25 85 ALA A N 1
ATOM 670 C CA . ALA A 1 85 ? 4.494 -9.675 -0.397 1.00 72.25 85 ALA A CA 1
ATOM 671 C C . ALA A 1 85 ? 4.699 -10.116 -1.843 1.00 72.25 85 ALA A C 1
ATOM 673 O O . ALA A 1 85 ? 3.745 -10.304 -2.596 1.00 72.25 85 ALA A O 1
ATOM 674 N N . GLY A 1 86 ? 5.958 -10.328 -2.209 1.00 68.31 86 GLY A N 1
ATOM 675 C CA . GLY A 1 86 ? 6.338 -10.815 -3.528 1.00 68.31 86 GLY A CA 1
ATOM 676 C C . GLY A 1 86 ? 7.614 -10.157 -4.028 1.00 68.31 86 GLY A C 1
ATOM 677 O O . GLY A 1 86 ? 7.971 -9.053 -3.626 1.00 68.31 86 GLY A O 1
ATOM 678 N N . SER A 1 87 ? 8.320 -10.857 -4.906 1.00 69.88 87 SER A N 1
ATOM 679 C CA . SER A 1 87 ? 9.475 -10.334 -5.626 1.00 69.88 87 SER A CA 1
ATOM 680 C C . SER A 1 87 ? 9.534 -10.987 -7.004 1.00 69.88 87 SER A C 1
ATOM 682 O O . SER A 1 87 ? 9.278 -12.183 -7.141 1.00 69.88 87 SER A O 1
ATOM 684 N N . ALA A 1 88 ? 9.818 -10.193 -8.031 1.00 74.81 88 ALA A N 1
ATOM 685 C CA . ALA A 1 88 ? 10.101 -10.659 -9.383 1.00 74.81 88 ALA A CA 1
ATOM 686 C C . ALA A 1 88 ? 10.894 -9.575 -10.120 1.00 74.81 88 ALA A C 1
ATOM 688 O O . ALA A 1 88 ? 10.744 -8.396 -9.813 1.00 74.81 88 ALA A O 1
ATOM 689 N N . ASP A 1 89 ? 11.679 -9.954 -11.129 1.00 80.62 89 ASP A N 1
ATOM 690 C CA . ASP A 1 89 ? 12.492 -9.003 -11.909 1.00 80.62 89 ASP A CA 1
ATOM 691 C C . ASP A 1 89 ? 11.645 -7.933 -12.623 1.00 80.62 89 ASP A C 1
ATOM 693 O O . ASP A 1 89 ? 12.124 -6.853 -12.952 1.00 80.62 89 ASP A O 1
ATOM 697 N N . THR A 1 90 ? 10.370 -8.233 -12.868 1.00 82.56 90 THR A N 1
ATOM 698 C CA . THR A 1 90 ? 9.387 -7.353 -13.512 1.00 82.56 90 THR A CA 1
ATOM 699 C C . THR A 1 90 ? 8.387 -6.756 -12.515 1.00 82.56 90 THR A C 1
ATOM 701 O O . THR A 1 90 ? 7.285 -6.371 -12.902 1.00 82.56 90 THR A O 1
ATOM 704 N N . TYR A 1 91 ? 8.727 -6.736 -11.227 1.00 81.88 91 TYR A N 1
ATOM 705 C CA . TYR A 1 91 ? 7.871 -6.250 -10.151 1.00 81.88 91 TYR A CA 1
ATOM 706 C C . TYR A 1 91 ? 8.668 -5.365 -9.198 1.00 81.88 91 TYR A C 1
ATOM 708 O O . TYR A 1 91 ? 9.581 -5.835 -8.519 1.00 81.88 91 TYR A O 1
ATOM 716 N N . THR A 1 92 ? 8.268 -4.100 -9.097 1.00 87.00 92 THR A N 1
ATOM 717 C CA . THR A 1 92 ? 8.798 -3.180 -8.088 1.00 87.00 92 THR A CA 1
ATOM 718 C C . THR A 1 92 ? 7.682 -2.762 -7.156 1.00 87.00 92 THR A C 1
ATOM 720 O O . THR A 1 92 ? 6.606 -2.383 -7.612 1.00 87.00 92 THR A O 1
ATOM 723 N N . ALA A 1 93 ? 7.939 -2.782 -5.854 1.00 88.31 93 ALA A N 1
ATOM 724 C CA . ALA A 1 93 ? 6.980 -2.332 -4.864 1.00 88.31 93 ALA A CA 1
ATOM 725 C C . ALA A 1 93 ? 7.633 -1.495 -3.770 1.00 88.31 93 ALA A C 1
ATOM 727 O O . ALA A 1 93 ? 8.809 -1.669 -3.446 1.00 88.31 93 ALA A O 1
ATOM 728 N N . SER A 1 94 ? 6.838 -0.610 -3.185 1.00 90.88 94 SER A N 1
ATOM 729 C CA . SER A 1 94 ? 7.213 0.201 -2.034 1.00 90.88 94 SER A CA 1
ATOM 730 C C . SER A 1 94 ? 6.038 0.334 -1.080 1.00 90.88 94 SER A C 1
ATOM 732 O O . SER A 1 94 ? 4.880 0.278 -1.487 1.00 90.88 94 SER A O 1
ATOM 734 N N . ALA A 1 95 ? 6.345 0.524 0.196 1.00 93.19 95 ALA A N 1
ATOM 735 C CA . ALA A 1 95 ? 5.365 0.881 1.203 1.00 93.19 95 ALA A CA 1
ATOM 736 C C . ALA A 1 95 ? 5.893 2.040 2.038 1.00 93.19 95 ALA A C 1
ATOM 738 O O . ALA A 1 95 ? 7.084 2.099 2.357 1.00 93.19 95 ALA A O 1
ATOM 739 N N . VAL A 1 96 ? 4.998 2.953 2.384 1.00 95.50 96 VAL A N 1
ATOM 740 C CA . VAL A 1 96 ? 5.304 4.165 3.137 1.00 95.50 96 VAL A CA 1
ATOM 741 C C . VAL A 1 96 ? 4.259 4.331 4.229 1.00 95.50 96 VAL A C 1
ATOM 743 O O . VAL A 1 96 ? 3.064 4.151 3.994 1.00 95.50 96 VAL A O 1
ATOM 746 N N . TYR A 1 97 ? 4.729 4.655 5.426 1.00 94.81 97 TYR A N 1
ATOM 747 C CA . TYR A 1 97 ? 3.908 5.151 6.519 1.00 94.81 97 TYR A CA 1
ATOM 748 C C . TYR A 1 97 ? 3.979 6.675 6.544 1.00 94.81 97 TYR A C 1
ATOM 750 O O . TYR A 1 97 ? 5.065 7.240 6.431 1.00 94.81 97 TYR A O 1
ATOM 758 N N . ASP A 1 98 ? 2.843 7.322 6.758 1.00 93.56 98 ASP A N 1
ATOM 759 C CA . ASP A 1 98 ? 2.772 8.724 7.150 1.00 93.56 98 ASP A CA 1
ATOM 760 C C . ASP A 1 98 ? 1.648 8.931 8.184 1.00 93.56 98 ASP A C 1
ATOM 762 O O . ASP A 1 98 ? 0.945 8.000 8.581 1.00 93.56 98 ASP A O 1
ATOM 766 N N . LEU A 1 99 ? 1.449 10.174 8.630 1.00 89.06 99 LEU A N 1
ATOM 767 C CA . LEU A 1 99 ? 0.410 10.511 9.614 1.00 89.06 99 LEU A CA 1
ATOM 768 C C . LEU A 1 99 ? -1.032 10.296 9.112 1.00 89.06 99 LEU A C 1
ATOM 770 O O . LEU A 1 99 ? -1.972 10.365 9.906 1.00 89.06 99 LEU A O 1
ATOM 774 N N . SER A 1 100 ? -1.234 10.083 7.813 1.00 90.88 100 SER A N 1
ATOM 775 C CA . SER A 1 100 ? -2.534 9.799 7.206 1.00 90.88 100 SER A CA 1
ATOM 776 C C . SER A 1 100 ? -2.827 8.299 7.099 1.00 90.88 100 SER A C 1
ATOM 778 O O . SER A 1 100 ? -4.002 7.916 7.096 1.00 90.88 100 SER A O 1
ATOM 780 N N . GLY A 1 101 ? -1.796 7.449 7.081 1.00 93.50 101 GLY A N 1
ATOM 781 C CA . GLY A 1 101 ? -1.936 5.998 7.074 1.00 93.50 101 GLY A CA 1
ATOM 782 C C . GLY A 1 101 ? -0.775 5.275 6.393 1.00 93.50 101 GLY A C 1
ATOM 783 O O . GLY A 1 101 ? 0.389 5.639 6.539 1.00 93.50 101 GLY A O 1
ATOM 784 N N . CYS A 1 102 ? -1.108 4.209 5.665 1.00 95.00 102 CYS A N 1
ATOM 785 C CA . CYS A 1 102 ? -0.151 3.379 4.939 1.00 95.00 102 CYS A CA 1
ATOM 786 C C . CYS A 1 102 ? -0.432 3.446 3.438 1.00 95.00 102 CYS A C 1
ATOM 788 O O . CYS A 1 102 ? -1.523 3.065 3.001 1.00 95.00 102 CYS A O 1
ATOM 790 N N . SER A 1 103 ? 0.559 3.857 2.655 1.00 95.44 103 SER A N 1
ATOM 791 C CA . SER A 1 103 ? 0.539 3.792 1.193 1.00 95.44 103 SER A CA 1
ATOM 792 C C . SER A 1 103 ? 1.355 2.599 0.709 1.00 95.44 103 SER A C 1
ATOM 794 O O . SER A 1 103 ? 2.465 2.366 1.185 1.00 95.44 103 SER A O 1
ATOM 796 N N . PHE A 1 104 ? 0.809 1.861 -0.250 1.00 93.38 104 PHE A N 1
ATOM 797 C CA . PHE A 1 104 ? 1.431 0.705 -0.876 1.00 93.38 104 PHE A CA 1
ATOM 798 C C . PHE A 1 104 ? 1.379 0.856 -2.392 1.00 93.38 104 PHE A C 1
ATOM 800 O O . PHE A 1 104 ? 0.301 0.977 -2.972 1.00 93.38 104 PHE A O 1
ATOM 807 N N . ASP A 1 105 ? 2.541 0.799 -3.027 1.00 91.94 105 ASP A N 1
ATOM 808 C CA . ASP A 1 105 ? 2.703 0.891 -4.470 1.00 91.94 105 ASP A CA 1
ATOM 809 C C . ASP A 1 105 ? 3.292 -0.402 -5.017 1.00 91.94 105 ASP A C 1
ATOM 811 O O . ASP A 1 105 ? 4.203 -0.996 -4.434 1.00 91.94 105 ASP A O 1
ATOM 815 N N . ALA A 1 106 ? 2.766 -0.828 -6.159 1.00 90.44 106 ALA A N 1
ATOM 816 C CA . ALA A 1 106 ? 3.245 -1.964 -6.921 1.00 90.44 106 ALA A CA 1
ATOM 817 C C . ALA A 1 106 ? 3.187 -1.646 -8.416 1.00 90.44 106 ALA A C 1
ATOM 819 O O . ALA A 1 106 ? 2.140 -1.288 -8.955 1.00 90.44 106 ALA A O 1
ATOM 820 N N . TYR A 1 107 ? 4.316 -1.821 -9.089 1.00 89.25 107 TYR A N 1
ATOM 821 C CA . TYR A 1 107 ? 4.490 -1.605 -10.515 1.00 89.25 107 TYR A CA 1
ATOM 822 C C . TYR A 1 107 ? 4.808 -2.943 -11.175 1.00 89.25 107 TYR A C 1
ATOM 824 O O . TYR A 1 107 ? 5.813 -3.583 -10.862 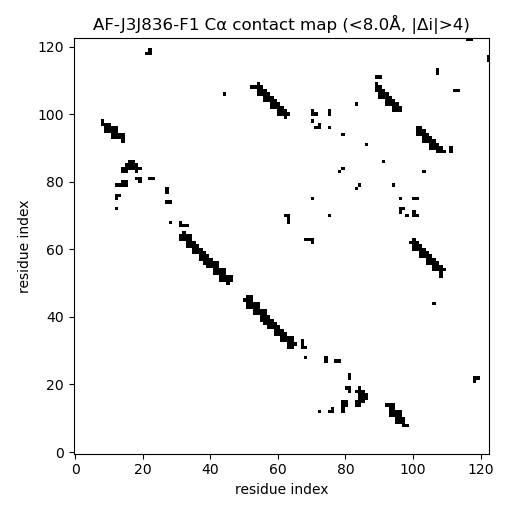1.00 89.25 107 TYR A O 1
ATOM 832 N N . TYR A 1 108 ? 3.935 -3.360 -12.088 1.00 88.06 108 TYR A N 1
ATOM 833 C CA . TYR A 1 108 ? 4.077 -4.579 -12.879 1.00 88.06 108 TYR A CA 1
ATOM 834 C C . TYR A 1 108 ? 4.578 -4.201 -14.265 1.00 88.06 108 TYR A C 1
ATOM 836 O O . TYR A 1 108 ? 3.839 -3.627 -15.074 1.00 88.06 108 TYR A O 1
ATOM 844 N N . LEU A 1 109 ? 5.846 -4.509 -14.517 1.00 85.06 109 LEU A N 1
ATOM 845 C CA . LEU A 1 109 ? 6.491 -4.300 -15.802 1.00 85.06 109 LEU A CA 1
ATOM 846 C C . LEU A 1 109 ? 6.152 -5.463 -16.744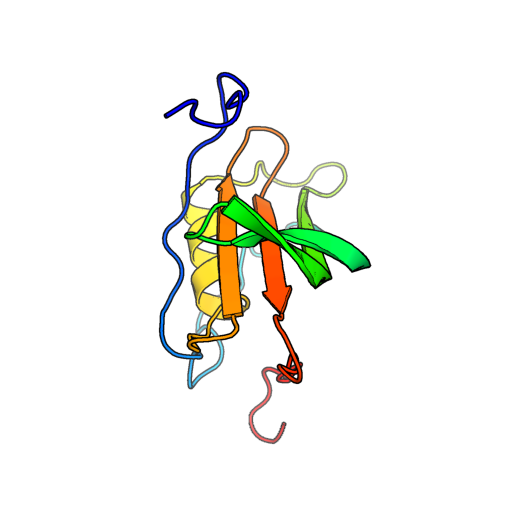 1.00 85.06 109 LEU A C 1
ATOM 848 O O . LEU A 1 109 ? 6.013 -6.612 -16.318 1.00 85.06 109 LEU A O 1
ATOM 852 N N . LYS A 1 110 ? 6.074 -5.177 -18.048 1.00 80.25 110 LYS A N 1
ATOM 853 C CA . LYS A 1 110 ? 5.853 -6.187 -19.102 1.00 80.25 110 LYS A CA 1
ATOM 854 C C . LYS A 1 110 ? 4.582 -7.023 -18.842 1.00 80.25 110 LYS A C 1
ATOM 856 O O . LYS A 1 110 ? 3.523 -6.453 -18.598 1.00 80.25 110 LYS A O 1
ATOM 861 N N . ASP A 1 111 ? 4.684 -8.354 -18.901 1.00 71.06 111 ASP A N 1
ATOM 862 C CA . ASP A 1 111 ? 3.566 -9.298 -18.732 1.00 71.06 111 ASP A CA 1
ATOM 863 C C . ASP A 1 111 ? 3.352 -9.741 -17.269 1.00 71.06 111 ASP A C 1
ATOM 865 O O . ASP A 1 111 ? 2.685 -10.748 -17.009 1.00 71.06 111 ASP A O 1
ATOM 869 N N . ALA A 1 112 ? 3.937 -9.033 -16.296 1.00 72.00 112 ALA A N 1
ATOM 870 C CA . ALA A 1 112 ? 3.782 -9.369 -14.885 1.00 72.00 112 ALA A CA 1
ATOM 871 C C . ALA A 1 112 ? 2.323 -9.199 -14.428 1.00 72.00 112 ALA A C 1
ATOM 873 O O . ALA A 1 112 ? 1.663 -8.209 -14.740 1.00 72.00 112 ALA A O 1
ATOM 874 N N . GLN A 1 113 ? 1.820 -10.175 -13.670 1.00 68.62 113 GLN A N 1
ATOM 875 C CA . GLN A 1 113 ? 0.452 -10.185 -13.149 1.00 68.62 113 GLN A CA 1
ATOM 876 C C . GLN A 1 113 ? 0.466 -10.080 -11.625 1.00 68.62 113 GLN A C 1
ATOM 878 O O . GLN A 1 113 ? 1.301 -10.702 -10.966 1.00 68.62 113 GLN A O 1
ATOM 883 N N . HIS A 1 114 ? -0.491 -9.338 -11.063 1.00 69.19 114 HIS A N 1
ATOM 884 C CA . HIS A 1 114 ? -0.776 -9.405 -9.634 1.00 69.19 114 HIS A CA 1
ATOM 885 C C . HIS A 1 114 ? -1.701 -10.587 -9.349 1.00 69.19 114 HIS A C 1
ATOM 887 O O . HIS A 1 114 ? -2.737 -10.737 -10.000 1.00 69.19 114 HIS A O 1
ATOM 893 N N . ALA A 1 115 ? -1.348 -11.406 -8.363 1.00 65.44 115 ALA A N 1
ATOM 894 C CA . ALA A 1 115 ? -2.235 -12.430 -7.837 1.00 65.44 115 ALA A CA 1
ATOM 895 C C . ALA A 1 115 ? -2.881 -11.916 -6.546 1.00 65.44 115 ALA A C 1
ATOM 897 O O . ALA A 1 115 ? -2.186 -11.562 -5.597 1.00 65.44 115 ALA A O 1
ATOM 898 N N . PHE A 1 116 ? -4.213 -11.900 -6.515 1.00 60.34 116 PHE A N 1
ATOM 899 C CA . PHE A 1 116 ? -4.969 -11.711 -5.283 1.00 60.34 116 PHE A CA 1
ATOM 900 C C . PHE A 1 116 ? -5.096 -13.070 -4.603 1.00 60.34 116 PHE A C 1
ATOM 902 O O . PHE A 1 116 ? -5.817 -13.941 -5.088 1.00 60.34 116 PHE A O 1
ATOM 909 N N . TYR A 1 117 ? -4.365 -13.260 -3.510 1.00 56.19 117 TYR A N 1
ATOM 910 C CA . TYR A 1 117 ? -4.497 -14.451 -2.683 1.00 56.19 117 TYR A CA 1
ATOM 911 C C . TYR A 1 117 ? -5.556 -14.187 -1.616 1.00 56.19 117 TYR A C 1
ATOM 913 O O . TYR A 1 117 ? -5.472 -13.210 -0.870 1.00 56.19 117 TYR A O 1
ATOM 921 N N . SER A 1 118 ? -6.562 -15.050 -1.549 1.00 49.38 118 SER A N 1
ATOM 922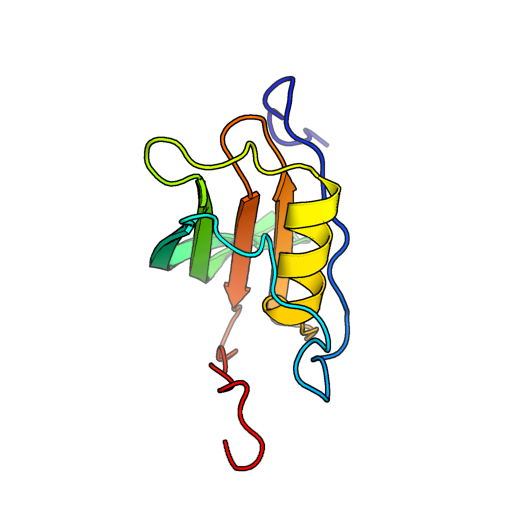 C CA . SER A 1 118 ? -7.407 -15.167 -0.369 1.00 49.38 118 SER A CA 1
ATOM 923 C C . SER A 1 118 ? -6.572 -15.610 0.844 1.00 49.38 118 SER A C 1
ATOM 925 O O . SER A 1 118 ? -5.564 -16.297 0.684 1.00 49.38 118 SER A O 1
ATOM 927 N N . LEU A 1 119 ? -6.998 -15.259 2.059 1.00 52.34 119 LEU A N 1
ATOM 928 C CA . LEU A 1 119 ? -6.312 -15.632 3.305 1.00 52.34 119 LEU A CA 1
ATOM 929 C C . LEU A 1 119 ? -6.939 -16.832 4.051 1.00 52.34 119 LEU A C 1
ATOM 931 O O . LEU A 1 119 ? -6.644 -16.993 5.236 1.00 52.34 119 LEU A O 1
ATOM 935 N N . ASP A 1 120 ? -7.794 -17.660 3.434 1.00 52.31 120 ASP A N 1
ATOM 936 C CA . ASP A 1 120 ? -8.397 -18.810 4.127 1.00 52.31 120 ASP A CA 1
ATOM 937 C C . ASP A 1 120 ? -7.749 -20.162 3.777 1.00 52.31 120 ASP A C 1
ATOM 939 O O . ASP A 1 120 ? -6.996 -20.306 2.816 1.00 52.31 120 ASP A O 1
ATOM 943 N N . GLU A 1 121 ? -7.973 -21.163 4.638 1.00 34.56 121 GLU A N 1
ATOM 944 C CA . GLU A 1 121 ? -7.308 -22.477 4.584 1.00 34.56 121 GLU A CA 1
ATOM 945 C C . GLU A 1 121 ? -7.668 -23.298 3.322 1.00 34.56 121 GLU A C 1
ATOM 947 O O . GLU A 1 121 ? -7.116 -24.378 3.104 1.00 34.56 121 GLU A O 1
ATOM 952 N N . SER A 1 122 ? -8.573 -22.792 2.476 1.00 47.16 122 SER A N 1
ATOM 953 C CA . SER A 1 122 ? -9.009 -23.399 1.217 1.00 47.16 122 SER A CA 1
ATOM 954 C C . SER A 1 122 ? -8.718 -22.566 -0.038 1.00 47.16 122 SER A C 1
ATOM 956 O O . SER A 1 122 ? -8.938 -23.062 -1.148 1.00 47.16 122 SER A O 1
ATOM 958 N N . GLY A 1 123 ? -8.190 -21.351 0.117 1.00 41.41 123 GLY A N 1
ATOM 959 C CA . GLY A 1 123 ? -8.222 -20.312 -0.910 1.00 41.41 123 GLY A CA 1
ATOM 960 C C . GLY A 1 123 ? -9.193 -19.245 -0.466 1.00 41.41 123 GLY A C 1
ATOM 961 O O . GLY A 1 123 ? -10.110 -18.908 -1.245 1.00 41.41 123 GLY A O 1
#